Protein AF-X1F9I6-F1 (afdb_monomer_lite)

pLDDT: mean 82.25, std 9.91, range [56.84, 97.81]

Radius of gyration: 18.46 Å; chains: 1; bounding box: 40×38×47 Å

Secondary structure (DSSP, 8-state):
--EEEEEETTEEEEEETTTTEEEEEEHHHHHHHHHHHHTTSHHHIIIIIITT-TTTEEEEEEEEETTEEEEEEEEE-TTTHHHH-SEEEEEEEEEEEETTSSEEEEEEEEEEE-TTS-EEEEEEEEE--STT---------

Foldseek 3Di:
DDKDWADDPQKIWIQDPVVNDIDIDGVVVSVVVVVVVCCLPQVVCCVPVVVVCVPFKDFPAWDAAQNFIWTKIKGWCVPCCVVPPAAWPTKIKMWTAGPVGTTAKIWIKTWHAHPVGDTDIDIGIDGDYQPPHDDDRDPDD

Structure (mmCIF, N/CA/C/O backbone):
data_AF-X1F9I6-F1
#
_entry.id   AF-X1F9I6-F1
#
loop_
_atom_site.group_PDB
_atom_site.id
_atom_site.type_symbol
_atom_site.label_atom_id
_atom_site.label_alt_id
_atom_site.label_comp_id
_atom_site.label_asym_id
_atom_site.label_entity_id
_atom_site.label_seq_id
_atom_site.pdbx_PDB_ins_code
_atom_site.Cartn_x
_atom_site.Cartn_y
_atom_site.Cartn_z
_atom_site.occupancy
_atom_site.B_iso_or_equiv
_atom_site.auth_seq_id
_atom_site.auth_comp_id
_atom_site.auth_asym_id
_atom_site.auth_atom_id
_atom_site.pdbx_PDB_model_num
ATOM 1 N N . GLU A 1 1 ? 6.028 17.246 -12.314 1.00 56.84 1 GLU A N 1
ATOM 2 C CA . GLU A 1 1 ? 7.315 16.653 -12.741 1.00 56.84 1 GLU A CA 1
ATOM 3 C C . GLU A 1 1 ? 7.172 15.143 -12.659 1.00 56.84 1 GLU A C 1
ATOM 5 O O . GLU A 1 1 ? 6.344 14.685 -11.881 1.00 56.84 1 GLU A O 1
ATOM 10 N N . GLY A 1 2 ? 7.874 14.373 -13.482 1.00 74.19 2 GLY A N 1
ATOM 11 C CA . GLY A 1 2 ? 7.729 12.921 -13.472 1.00 74.19 2 GLY A CA 1
ATOM 12 C C . GLY A 1 2 ? 8.905 12.254 -14.156 1.00 74.19 2 GLY A C 1
ATOM 13 O O . GLY A 1 2 ? 9.492 12.817 -15.083 1.00 74.19 2 GLY A O 1
ATOM 14 N N . PHE A 1 3 ? 9.227 11.059 -13.689 1.00 81.50 3 PHE A N 1
ATOM 15 C CA . PHE A 1 3 ? 10.229 10.199 -14.286 1.00 81.50 3 PHE A CA 1
ATOM 16 C C . PHE A 1 3 ? 9.591 8.858 -14.641 1.00 81.50 3 PHE A C 1
ATOM 18 O O . PHE A 1 3 ? 8.545 8.497 -14.099 1.00 81.50 3 PHE A O 1
ATOM 25 N N . GLU A 1 4 ? 10.217 8.132 -15.553 1.00 84.75 4 GLU A N 1
ATOM 26 C CA . GLU A 1 4 ? 9.944 6.716 -15.782 1.00 84.75 4 GLU A CA 1
ATOM 27 C C . GLU A 1 4 ? 11.245 5.963 -15.551 1.00 84.75 4 GLU A C 1
ATOM 29 O O . GLU A 1 4 ? 12.304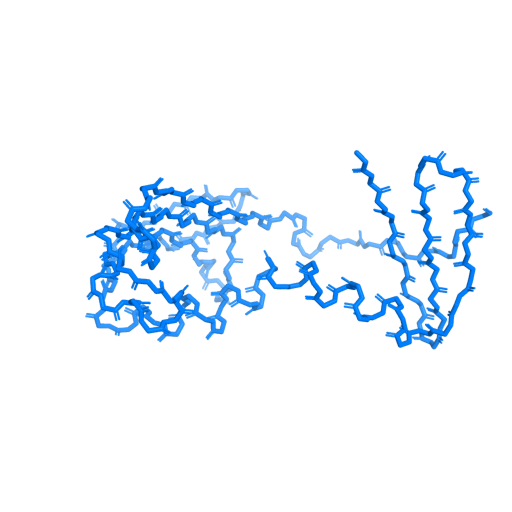 6.431 -15.964 1.00 84.75 4 GLU A O 1
ATOM 34 N N . ALA A 1 5 ? 11.169 4.831 -14.860 1.00 85.94 5 ALA A N 1
ATOM 35 C CA . ALA A 1 5 ? 12.295 3.938 -14.650 1.00 85.94 5 ALA A CA 1
ATOM 36 C C . ALA A 1 5 ? 11.933 2.574 -15.235 1.00 85.94 5 ALA A C 1
ATOM 38 O O . ALA A 1 5 ? 10.875 2.026 -14.923 1.00 85.94 5 ALA A O 1
ATOM 39 N N . ILE A 1 6 ? 12.803 2.040 -16.087 1.00 87.25 6 ILE A N 1
ATOM 40 C CA . ILE A 1 6 ? 12.641 0.729 -16.716 1.00 87.25 6 ILE A CA 1
ATOM 41 C C . ILE A 1 6 ? 13.868 -0.096 -16.355 1.00 87.25 6 ILE A C 1
ATOM 43 O O . ILE A 1 6 ? 14.994 0.380 -16.488 1.00 87.25 6 ILE A O 1
ATOM 47 N N . ARG A 1 7 ? 13.662 -1.339 -15.919 1.00 86.88 7 ARG A N 1
ATOM 48 C CA . ARG A 1 7 ? 14.733 -2.316 -15.717 1.00 86.88 7 ARG A CA 1
ATOM 49 C C . ARG A 1 7 ? 14.417 -3.582 -16.499 1.00 86.88 7 ARG A C 1
ATOM 51 O O . ARG A 1 7 ? 13.344 -4.156 -16.331 1.00 86.88 7 ARG A O 1
ATOM 58 N N . ILE A 1 8 ? 15.370 -4.033 -17.311 1.00 87.56 8 ILE A N 1
ATOM 59 C CA . ILE A 1 8 ? 15.292 -5.294 -18.058 1.00 87.56 8 ILE A CA 1
ATOM 60 C C . ILE A 1 8 ? 16.620 -6.017 -17.864 1.00 87.56 8 ILE A C 1
ATOM 62 O O . ILE A 1 8 ? 17.656 -5.565 -18.348 1.00 87.56 8 ILE A O 1
ATOM 66 N N . GLY A 1 9 ? 16.597 -7.125 -17.122 1.00 85.94 9 GLY A N 1
ATOM 67 C CA . GLY A 1 9 ? 17.813 -7.848 -16.751 1.00 85.94 9 GLY A CA 1
ATOM 68 C C . GLY A 1 9 ? 18.783 -6.975 -15.945 1.00 85.94 9 GLY A C 1
ATOM 69 O O . GLY A 1 9 ? 18.453 -6.504 -14.851 1.00 85.94 9 GLY A O 1
ATOM 70 N N . ASP A 1 10 ? 19.980 -6.785 -16.495 1.00 85.31 10 ASP A N 1
ATOM 71 C CA . ASP A 1 10 ? 21.098 -6.009 -15.948 1.00 85.31 10 ASP A CA 1
ATOM 72 C C . ASP A 1 10 ? 21.162 -4.559 -16.466 1.00 85.31 10 ASP A C 1
ATOM 74 O O . ASP A 1 10 ? 22.059 -3.801 -16.084 1.00 85.31 10 ASP A O 1
ATOM 78 N N . LYS A 1 11 ? 20.186 -4.139 -17.281 1.00 86.06 11 LYS A N 1
ATOM 79 C CA . LYS A 1 11 ? 20.085 -2.778 -17.815 1.00 86.06 11 LYS A CA 1
ATOM 80 C C . LYS A 1 11 ? 18.982 -1.968 -17.151 1.00 86.06 11 LYS A C 1
ATOM 82 O O . LYS A 1 11 ? 17.904 -2.489 -16.848 1.00 86.06 11 LYS A O 1
ATOM 87 N N . GLY A 1 12 ? 19.256 -0.679 -16.967 1.00 89.12 12 GLY A N 1
ATOM 88 C CA . GLY A 1 12 ? 18.310 0.309 -16.470 1.00 89.12 12 GLY A CA 1
ATOM 89 C C . GLY A 1 12 ? 18.207 1.513 -17.402 1.00 89.12 12 GLY A C 1
ATOM 90 O O . GLY A 1 12 ? 19.191 1.937 -18.006 1.00 89.12 12 GLY A O 1
ATOM 91 N N . TRP A 1 13 ? 17.020 2.100 -17.478 1.00 88.62 13 TRP A N 1
ATOM 92 C CA . TRP A 1 13 ? 16.783 3.366 -18.160 1.00 88.62 13 TRP A CA 1
ATOM 93 C C . TRP A 1 13 ? 15.973 4.287 -17.268 1.00 88.62 13 TRP A C 1
ATOM 95 O O . TRP A 1 13 ? 15.036 3.842 -16.603 1.00 88.62 13 TRP A O 1
ATOM 105 N N . ILE A 1 14 ? 16.305 5.575 -17.297 1.00 87.81 14 ILE A N 1
ATOM 106 C CA . ILE A 1 14 ? 15.471 6.623 -16.714 1.00 87.81 14 ILE A CA 1
ATOM 107 C C . ILE A 1 14 ? 15.103 7.616 -17.799 1.00 87.81 14 ILE A C 1
ATOM 109 O O . ILE A 1 14 ? 15.974 8.163 -18.478 1.00 87.81 14 ILE A O 1
ATOM 113 N N . TRP A 1 15 ? 13.810 7.892 -17.914 1.00 83.94 15 TRP A N 1
ATOM 114 C CA . TRP A 1 15 ? 13.297 8.997 -18.705 1.00 83.94 15 TRP A CA 1
ATOM 115 C C . TRP A 1 15 ? 12.885 10.146 -17.789 1.00 83.94 15 TRP A C 1
ATOM 117 O O . TRP A 1 15 ? 11.952 10.017 -16.993 1.00 83.94 15 TRP A O 1
ATOM 127 N N . MET A 1 16 ? 13.548 11.294 -17.921 1.00 82.06 16 MET A N 1
ATOM 128 C CA . MET A 1 16 ? 13.169 12.519 -17.212 1.00 82.06 16 MET A CA 1
ATOM 129 C C . MET A 1 16 ? 12.253 13.343 -18.120 1.00 82.06 16 MET A C 1
ATOM 131 O O . MET A 1 16 ? 12.725 14.007 -19.046 1.00 82.06 16 MET A O 1
ATOM 135 N N . LYS A 1 17 ? 10.935 13.328 -17.860 1.00 74.12 17 LYS A N 1
ATOM 136 C CA . LYS A 1 17 ? 9.925 13.894 -18.783 1.00 74.12 17 LYS A CA 1
ATOM 137 C C . LYS A 1 17 ? 10.148 15.367 -19.128 1.00 74.12 17 LYS A C 1
ATOM 139 O O . LYS A 1 17 ? 9.804 15.788 -20.223 1.00 74.12 17 LYS A O 1
ATOM 144 N N . GLN A 1 18 ? 10.731 16.142 -18.217 1.00 74.25 18 GLN A N 1
ATOM 145 C CA . GLN A 1 18 ? 11.015 17.565 -18.433 1.00 74.25 18 GLN A CA 1
ATOM 146 C C . GLN A 1 18 ? 12.254 17.818 -19.287 1.00 74.25 18 GLN A C 1
ATOM 148 O O . GLN A 1 18 ? 12.282 18.783 -20.043 1.00 74.25 18 GLN A O 1
ATOM 153 N N . ALA A 1 19 ? 13.270 16.964 -19.163 1.00 73.81 19 ALA A N 1
ATOM 154 C CA . ALA A 1 19 ? 14.473 17.062 -19.977 1.00 73.81 19 ALA A CA 1
ATOM 155 C C . ALA A 1 19 ? 14.242 16.505 -21.389 1.00 73.81 19 ALA A C 1
ATOM 157 O O . ALA A 1 19 ? 15.025 16.793 -22.289 1.00 73.81 19 ALA A O 1
ATOM 158 N N . GLY A 1 20 ? 13.189 15.696 -21.580 1.00 78.81 20 GLY A N 1
ATOM 159 C CA . GLY A 1 20 ? 12.957 14.966 -22.828 1.00 78.81 20 GLY A CA 1
ATOM 160 C C . GLY A 1 20 ? 14.108 14.013 -23.151 1.00 78.81 20 GLY A C 1
ATOM 161 O O . GLY A 1 20 ? 14.394 13.768 -24.319 1.00 78.81 20 GLY A O 1
ATOM 162 N N . GLN A 1 21 ? 14.816 13.551 -22.117 1.00 80.50 21 GLN A N 1
ATOM 163 C CA . GLN A 1 21 ? 16.033 12.767 -22.246 1.00 80.50 21 GLN A CA 1
ATOM 164 C C . GLN A 1 21 ? 15.844 11.390 -21.626 1.00 80.50 21 GLN A C 1
ATOM 166 O O . GLN A 1 21 ? 15.472 11.259 -20.454 1.00 80.50 21 GLN A O 1
ATOM 171 N N . LEU A 1 22 ? 16.167 10.388 -22.438 1.00 84.25 22 LEU A N 1
ATOM 172 C CA . LEU A 1 22 ? 16.424 9.028 -22.010 1.00 84.25 22 LEU A CA 1
ATOM 173 C C . LEU A 1 22 ? 17.887 8.908 -21.602 1.00 84.25 22 LEU A C 1
ATOM 175 O O . LEU A 1 22 ? 18.777 9.285 -22.366 1.00 84.25 22 LEU A O 1
ATOM 179 N N . MET A 1 23 ? 18.138 8.337 -20.433 1.00 84.00 23 MET A N 1
ATOM 180 C CA . MET A 1 23 ? 19.482 7.966 -20.010 1.00 84.00 23 MET A CA 1
ATOM 181 C C . MET A 1 23 ? 19.511 6.470 -19.708 1.00 84.00 23 MET A C 1
ATOM 183 O O . MET A 1 23 ? 18.817 6.008 -18.801 1.00 84.00 23 MET A O 1
ATOM 187 N N . GLU A 1 24 ? 20.307 5.716 -20.471 1.00 87.31 24 GLU A N 1
ATOM 188 C CA . GLU A 1 24 ? 20.713 4.361 -20.080 1.00 87.31 24 GLU A CA 1
ATOM 189 C C . GLU A 1 24 ? 21.707 4.467 -18.920 1.00 87.31 24 GLU A C 1
ATOM 191 O O . GLU A 1 24 ? 22.581 5.338 -18.900 1.00 87.31 24 GLU A O 1
ATOM 196 N N . MET A 1 25 ? 21.565 3.585 -17.938 1.00 82.62 25 MET A N 1
ATOM 197 C CA . MET A 1 25 ? 22.430 3.529 -16.768 1.00 82.62 25 MET A CA 1
ATOM 198 C C . MET A 1 25 ? 22.549 2.104 -16.233 1.00 82.62 25 MET A C 1
ATOM 200 O O . MET A 1 25 ? 21.726 1.245 -16.567 1.00 82.62 25 MET A O 1
ATOM 204 N N . PRO A 1 26 ? 23.551 1.832 -15.379 1.00 85.69 26 PRO A N 1
ATOM 205 C CA . PRO A 1 26 ? 23.619 0.564 -14.664 1.00 85.69 26 PRO A CA 1
ATOM 206 C C . PRO A 1 26 ? 22.301 0.265 -13.935 1.00 85.69 26 PRO A C 1
ATOM 208 O O . PRO A 1 26 ? 21.705 1.169 -13.340 1.00 85.69 26 PRO A O 1
ATOM 211 N N . ALA A 1 27 ? 21.8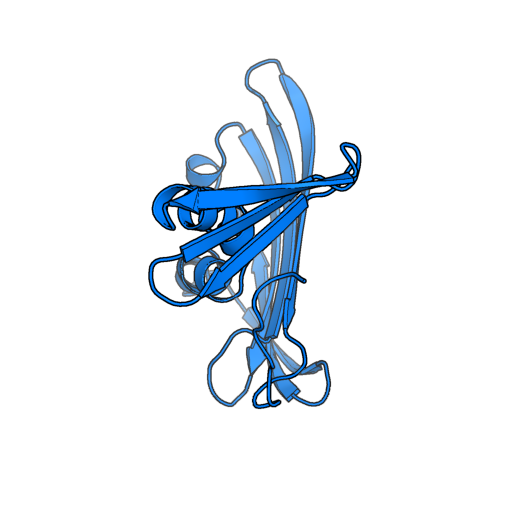56 -0.997 -13.955 1.00 85.25 27 ALA A N 1
ATOM 212 C CA . ALA A 1 27 ? 20.581 -1.396 -13.350 1.00 85.25 27 ALA A CA 1
ATOM 213 C C . ALA A 1 27 ? 20.454 -1.015 -11.870 1.00 85.25 27 ALA A C 1
ATOM 215 O O . ALA A 1 27 ? 19.349 -0.722 -11.432 1.00 85.25 27 ALA A O 1
ATOM 216 N N . GLU A 1 28 ? 21.560 -0.950 -11.128 1.00 85.94 28 GLU A N 1
ATOM 217 C CA . GLU A 1 28 ? 21.591 -0.557 -9.712 1.00 85.94 28 GLU A CA 1
ATOM 218 C C . GLU A 1 28 ? 20.988 0.839 -9.466 1.00 85.94 28 GLU A C 1
ATOM 220 O O . GLU A 1 28 ? 20.302 1.061 -8.464 1.00 85.94 28 GLU A O 1
ATOM 225 N N . TYR A 1 29 ? 21.183 1.784 -10.393 1.00 82.94 29 TYR A N 1
ATOM 226 C CA . TYR A 1 29 ? 20.614 3.131 -10.278 1.00 82.94 29 TYR A CA 1
ATOM 227 C C . TYR A 1 29 ? 19.107 3.134 -10.541 1.00 82.94 29 TYR A C 1
ATOM 229 O O . TYR A 1 29 ? 18.345 3.730 -9.776 1.00 82.94 29 TYR A O 1
ATOM 237 N N . ALA A 1 30 ? 18.666 2.432 -11.589 1.00 82.81 30 ALA A N 1
ATOM 238 C CA . ALA A 1 30 ? 17.242 2.266 -11.877 1.00 82.81 30 ALA A CA 1
ATOM 239 C C . ALA A 1 30 ? 16.533 1.515 -10.737 1.00 82.81 30 ALA A C 1
ATOM 241 O O . ALA A 1 30 ? 15.448 1.908 -10.313 1.00 82.81 30 ALA A O 1
ATOM 242 N N . GLU A 1 31 ? 17.178 0.488 -10.182 1.00 82.69 31 GLU A N 1
ATOM 243 C CA . GLU A 1 31 ? 16.699 -0.274 -9.034 1.00 82.69 31 GLU A CA 1
ATOM 244 C C . GLU A 1 31 ? 16.565 0.605 -7.792 1.00 82.69 31 GLU A C 1
ATOM 246 O O . GLU A 1 31 ? 15.514 0.588 -7.159 1.00 82.69 31 GLU A O 1
ATOM 251 N N . SER A 1 32 ? 17.560 1.438 -7.484 1.00 84.88 32 SER A N 1
ATOM 252 C CA . SER A 1 32 ? 17.503 2.356 -6.337 1.00 84.88 32 SER A CA 1
ATOM 253 C C . SER A 1 32 ? 16.296 3.304 -6.403 1.00 84.88 32 SER A C 1
ATOM 255 O O . SER A 1 32 ? 15.616 3.526 -5.398 1.00 84.88 32 SER A O 1
ATOM 257 N N . LEU A 1 33 ? 15.968 3.827 -7.588 1.00 81.69 33 LEU A N 1
ATOM 258 C CA . LEU A 1 33 ? 14.758 4.638 -7.763 1.00 81.69 33 LEU A CA 1
ATOM 259 C C . LEU A 1 33 ? 13.479 3.813 -7.691 1.00 81.69 33 LEU A C 1
ATOM 261 O O . LEU A 1 33 ? 12.510 4.244 -7.064 1.00 81.69 33 LEU A O 1
ATOM 265 N N . MET A 1 34 ? 13.472 2.619 -8.287 1.00 81.75 34 MET A N 1
ATOM 266 C CA . MET A 1 34 ? 12.343 1.701 -8.172 1.00 81.75 34 MET A CA 1
ATOM 267 C C . MET A 1 34 ? 12.057 1.347 -6.711 1.00 81.75 34 MET A C 1
ATOM 269 O O . MET A 1 34 ? 10.891 1.320 -6.340 1.00 81.75 34 MET A O 1
ATOM 273 N N . GLN A 1 35 ? 13.071 1.154 -5.861 1.00 82.94 35 GLN A N 1
ATOM 274 C CA . GLN A 1 35 ? 12.875 0.886 -4.429 1.00 82.94 35 GLN A CA 1
ATOM 275 C C . GLN A 1 35 ? 12.092 2.003 -3.728 1.00 82.94 35 GLN A C 1
ATOM 277 O O . GLN A 1 35 ? 11.225 1.727 -2.900 1.00 82.94 35 GLN A O 1
ATOM 282 N N . THR A 1 36 ? 12.316 3.263 -4.115 1.00 79.06 36 THR A N 1
ATOM 283 C CA . THR A 1 36 ? 11.536 4.398 -3.593 1.00 79.06 36 THR A CA 1
ATOM 284 C C . THR A 1 36 ? 10.060 4.293 -3.988 1.00 79.06 36 THR A C 1
ATOM 286 O O . THR A 1 36 ? 9.181 4.594 -3.184 1.00 79.06 36 THR A O 1
ATOM 289 N N . VAL A 1 37 ? 9.765 3.825 -5.206 1.00 78.44 37 VAL A N 1
ATOM 290 C CA . VAL A 1 37 ? 8.387 3.574 -5.662 1.00 78.44 37 VAL A CA 1
ATOM 291 C C . VAL A 1 37 ? 7.788 2.350 -4.958 1.00 78.44 37 VAL A C 1
ATOM 293 O O . VAL A 1 37 ? 6.631 2.380 -4.542 1.00 78.44 37 VAL A O 1
ATOM 296 N N . LEU A 1 38 ? 8.575 1.286 -4.777 1.00 79.94 38 LEU A N 1
ATOM 297 C CA . LEU A 1 38 ? 8.150 0.034 -4.144 1.00 79.94 38 LEU A CA 1
ATOM 298 C C . LEU A 1 38 ? 7.813 0.191 -2.658 1.00 79.94 38 LEU A C 1
ATOM 300 O O . LEU A 1 38 ? 7.019 -0.600 -2.151 1.00 79.94 38 LEU A O 1
ATOM 304 N N . MET A 1 39 ? 8.315 1.234 -1.989 1.00 75.69 39 MET A N 1
ATOM 305 C CA . MET A 1 39 ? 7.855 1.632 -0.651 1.00 75.69 39 MET A CA 1
ATOM 306 C C . MET A 1 39 ? 6.339 1.889 -0.603 1.00 75.69 39 MET A C 1
ATOM 308 O O . MET A 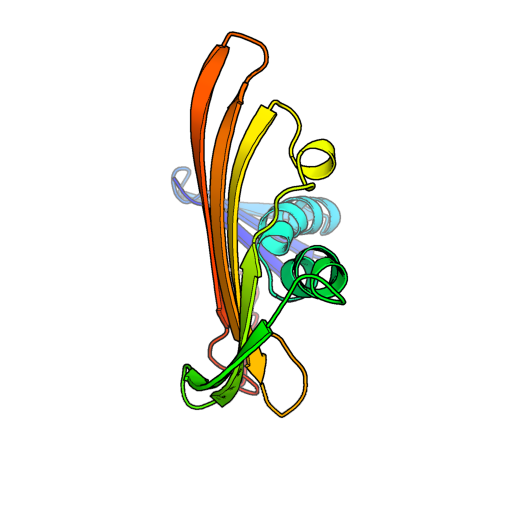1 39 ? 5.711 1.725 0.433 1.00 75.69 39 MET A O 1
ATOM 312 N N . PHE A 1 40 ? 5.717 2.247 -1.726 1.00 73.62 40 PHE A N 1
ATOM 313 C CA . PHE A 1 40 ? 4.264 2.421 -1.826 1.00 73.62 40 PHE A CA 1
ATOM 314 C C . PHE A 1 40 ? 3.561 1.206 -2.452 1.00 73.62 40 PHE A C 1
ATOM 316 O O . PHE A 1 40 ? 2.355 1.230 -2.691 1.00 73.62 40 PHE A O 1
ATOM 323 N N . GLY A 1 41 ? 4.313 0.144 -2.745 1.00 77.75 41 GLY A N 1
ATOM 324 C CA . GLY A 1 41 ? 3.823 -1.046 -3.420 1.00 77.75 41 GLY A CA 1
ATOM 325 C C . GLY A 1 41 ? 3.113 -2.050 -2.496 1.00 77.75 41 GLY A C 1
ATOM 326 O O . GLY A 1 41 ? 3.164 -1.942 -1.264 1.00 77.75 41 GLY A O 1
ATOM 327 N N . PRO A 1 42 ? 2.481 -3.083 -3.087 1.00 75.56 42 PRO A N 1
ATOM 328 C CA . PRO A 1 42 ? 1.765 -4.127 -2.353 1.00 75.56 42 PRO A CA 1
ATOM 329 C C . PRO A 1 42 ? 2.632 -4.894 -1.351 1.00 75.56 42 PRO A C 1
ATOM 331 O O . PRO A 1 42 ? 2.179 -5.148 -0.240 1.00 75.56 42 PRO A O 1
ATOM 334 N N . LEU A 1 43 ? 3.881 -5.219 -1.709 1.00 77.50 43 LEU A N 1
ATOM 335 C CA . LEU A 1 43 ? 4.804 -5.949 -0.830 1.00 77.50 43 LEU A CA 1
ATOM 336 C C . LEU A 1 43 ? 5.149 -5.153 0.429 1.00 77.50 43 LEU A C 1
ATOM 338 O O . LEU A 1 43 ? 5.057 -5.684 1.528 1.00 77.50 43 LEU A O 1
ATOM 342 N N . TYR A 1 44 ? 5.471 -3.865 0.288 1.00 75.94 44 TYR A N 1
ATOM 343 C CA . TYR A 1 44 ? 5.747 -3.020 1.448 1.00 75.94 44 TYR A CA 1
ATOM 344 C C . TYR A 1 44 ? 4.507 -2.867 2.331 1.00 75.94 44 TYR A C 1
ATOM 346 O O . TYR A 1 44 ? 4.594 -2.987 3.554 1.00 75.94 44 TYR A O 1
ATOM 354 N N . SER A 1 45 ? 3.339 -2.664 1.711 1.00 70.31 45 SER A N 1
ATOM 355 C CA . SER A 1 45 ? 2.060 -2.600 2.427 1.00 70.31 45 SER A CA 1
ATOM 356 C C . SER A 1 45 ? 1.779 -3.891 3.202 1.00 70.31 45 SER A C 1
ATOM 358 O O . SER A 1 45 ? 1.271 -3.851 4.320 1.00 70.31 45 SER A O 1
ATOM 360 N N . TRP A 1 46 ? 2.151 -5.041 2.648 1.00 73.69 46 TRP A N 1
ATOM 361 C CA . TRP A 1 46 ? 2.043 -6.321 3.333 1.00 73.69 46 TRP A CA 1
ATOM 362 C C . TRP A 1 46 ? 3.022 -6.430 4.515 1.00 73.69 46 TRP A C 1
ATOM 364 O O . TRP A 1 46 ? 2.623 -6.666 5.654 1.00 73.69 46 TRP A O 1
ATOM 374 N N . ASP A 1 47 ? 4.307 -6.182 4.289 1.00 74.31 47 ASP A N 1
ATOM 375 C CA . ASP A 1 47 ? 5.325 -6.421 5.315 1.00 74.31 47 ASP A CA 1
ATOM 376 C C . ASP A 1 47 ? 5.281 -5.425 6.472 1.00 74.31 47 ASP A C 1
ATOM 378 O O . ASP A 1 47 ? 5.657 -5.772 7.591 1.00 74.31 47 ASP A O 1
ATOM 382 N N . THR A 1 48 ? 4.812 -4.201 6.238 1.00 69.38 48 THR A N 1
ATOM 383 C CA . THR A 1 48 ? 4.769 -3.165 7.280 1.00 69.38 48 THR A CA 1
ATOM 384 C C . THR A 1 48 ? 3.380 -3.013 7.877 1.00 69.38 48 THR A C 1
ATOM 386 O O . THR A 1 48 ? 3.222 -3.053 9.095 1.00 69.38 48 THR A O 1
ATOM 389 N N . LEU A 1 49 ? 2.355 -2.872 7.037 1.00 64.44 49 LEU A N 1
ATOM 390 C CA . LEU A 1 49 ? 1.013 -2.497 7.478 1.00 64.44 49 LEU A CA 1
ATOM 391 C C . LEU A 1 49 ? 0.177 -3.725 7.815 1.00 64.44 49 LEU A C 1
ATOM 393 O O . LEU A 1 49 ? -0.522 -3.686 8.827 1.00 64.44 49 LEU A O 1
ATOM 397 N N . TYR A 1 50 ? 0.296 -4.816 7.038 1.00 65.12 50 TYR A N 1
ATOM 398 C CA . TYR A 1 50 ? -0.366 -6.084 7.361 1.00 65.12 50 TYR A CA 1
ATOM 399 C C . TYR A 1 50 ? 0.231 -6.760 8.599 1.00 65.12 50 TYR A C 1
ATOM 401 O O . TYR A 1 50 ? -0.519 -7.203 9.463 1.00 65.12 50 TYR A O 1
ATOM 409 N N . THR A 1 51 ? 1.556 -6.802 8.758 1.00 64.81 51 THR A N 1
ATOM 410 C CA . THR A 1 51 ? 2.177 -7.432 9.945 1.00 64.81 51 THR A CA 1
ATOM 411 C C . THR A 1 51 ? 1.846 -6.727 11.262 1.00 64.81 51 THR A C 1
ATOM 413 O O . THR A 1 51 ? 1.917 -7.353 12.318 1.00 64.81 51 THR A O 1
ATOM 416 N N . GLY A 1 52 ? 1.434 -5.457 11.218 1.00 60.78 52 GLY A N 1
ATOM 417 C CA . GLY A 1 52 ? 0.927 -4.740 12.386 1.00 60.78 52 GLY A CA 1
ATOM 418 C C . GLY A 1 52 ? -0.571 -4.910 12.665 1.00 60.78 52 GLY A C 1
ATOM 419 O O . GLY A 1 52 ? -1.043 -4.405 13.685 1.00 60.78 52 GLY A O 1
ATOM 420 N N . LEU A 1 53 ? -1.317 -5.609 11.798 1.00 59.91 53 LEU A N 1
ATOM 421 C CA . LEU A 1 53 ? -2.749 -5.9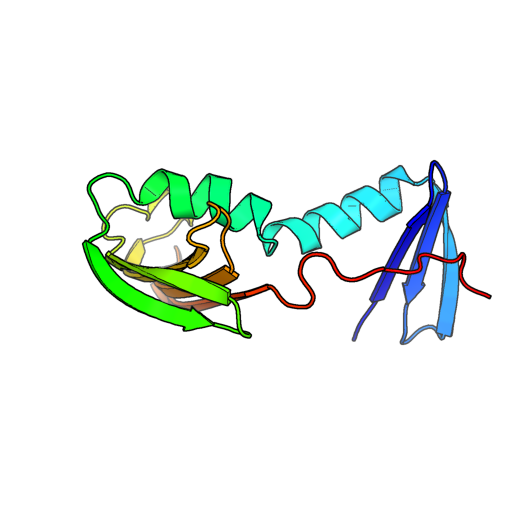01 11.967 1.00 59.91 53 LEU A CA 1
ATOM 422 C C . LEU A 1 53 ? -3.077 -6.933 13.060 1.00 59.91 53 LEU A C 1
ATOM 424 O O . LEU A 1 53 ? -4.092 -6.768 13.745 1.00 59.91 53 LEU A O 1
ATOM 428 N N . PRO A 1 54 ? -2.300 -8.024 13.253 1.00 58.81 54 PRO A N 1
ATOM 429 C CA . PRO A 1 54 ? -2.636 -9.039 14.243 1.00 58.81 54 PRO A CA 1
ATOM 430 C C . PRO A 1 54 ? -2.803 -8.428 15.640 1.00 58.81 54 PRO A C 1
ATOM 432 O O . PRO A 1 54 ? -1.877 -7.859 16.209 1.00 58.81 54 PRO A O 1
ATOM 435 N N . GLY A 1 55 ? -4.016 -8.537 16.189 1.00 63.53 55 GLY A N 1
ATOM 436 C CA . GLY A 1 55 ? -4.381 -8.001 17.505 1.00 63.53 55 GLY A CA 1
ATOM 437 C C . GLY A 1 55 ? -4.855 -6.541 17.529 1.00 63.53 55 GLY A C 1
ATOM 438 O O . GLY A 1 55 ? -5.344 -6.104 18.568 1.00 63.53 55 GLY A O 1
ATOM 439 N N . THR A 1 56 ? -4.767 -5.799 16.418 1.00 68.56 56 THR A N 1
ATOM 440 C CA . THR A 1 56 ? -5.238 -4.399 16.317 1.00 68.56 56 THR A CA 1
ATOM 441 C C . THR A 1 56 ? -6.327 -4.187 15.259 1.00 68.56 56 THR A C 1
ATOM 443 O O . THR A 1 56 ? -7.009 -3.157 15.273 1.00 68.56 56 THR A O 1
ATOM 446 N N . SER A 1 57 ? -6.535 -5.171 14.380 1.00 77.62 57 SER A N 1
ATOM 447 C CA . SER A 1 57 ? -7.486 -5.103 13.269 1.00 77.62 57 SER A CA 1
ATOM 448 C C . SER A 1 57 ? -8.745 -5.914 13.492 1.00 77.62 57 SER A C 1
ATOM 450 O O . SER A 1 57 ? -8.716 -7.018 14.034 1.00 77.62 57 SER A O 1
ATOM 452 N N . ASN A 1 58 ? -9.852 -5.390 12.976 1.00 86.94 58 ASN A N 1
ATOM 453 C CA . ASN A 1 58 ? -11.154 -6.035 13.006 1.00 86.94 58 ASN A CA 1
ATOM 454 C C . ASN A 1 58 ? -11.632 -6.299 11.580 1.00 86.94 58 ASN A C 1
ATOM 456 O O . ASN A 1 58 ? -11.537 -5.422 10.720 1.00 86.94 58 ASN A O 1
ATOM 460 N N . LEU A 1 59 ? -12.165 -7.500 11.341 1.00 90.38 59 LEU A N 1
ATOM 461 C CA . LEU A 1 59 ? -12.857 -7.810 10.094 1.00 90.38 59 LEU A CA 1
ATOM 462 C C . LEU A 1 59 ? -14.120 -6.946 10.009 1.00 90.38 59 LEU A C 1
ATOM 464 O O . LEU A 1 59 ? -14.995 -7.035 10.869 1.00 90.38 59 LEU A O 1
ATOM 468 N N . VAL A 1 60 ? -14.209 -6.139 8.958 1.00 94.88 60 VAL A N 1
ATOM 469 C CA . VAL A 1 60 ? -15.392 -5.338 8.633 1.00 94.88 60 VAL A CA 1
ATOM 470 C C . VAL A 1 60 ? -16.390 -6.188 7.853 1.00 94.88 60 VAL A C 1
ATOM 472 O O . VAL A 1 60 ? -17.581 -6.189 8.158 1.00 94.88 60 VAL A O 1
ATOM 475 N N . GLY A 1 61 ? -15.906 -6.948 6.867 1.00 95.75 61 GLY A N 1
ATOM 476 C CA . GLY A 1 61 ? -16.758 -7.789 6.035 1.00 95.75 61 GLY A CA 1
ATOM 477 C C . GLY A 1 61 ? -16.084 -8.277 4.759 1.00 95.75 61 GLY A C 1
ATOM 478 O O . GLY A 1 61 ? -14.866 -8.198 4.605 1.00 95.75 61 GLY A O 1
ATOM 479 N N . ARG A 1 62 ? -16.905 -8.807 3.849 1.00 97.62 62 ARG A N 1
ATOM 480 C CA . ARG A 1 62 ? -16.505 -9.209 2.496 1.00 97.62 62 ARG A CA 1
ATOM 481 C C . ARG A 1 62 ? -16.899 -8.128 1.503 1.00 97.62 62 ARG A C 1
ATOM 483 O O . ARG A 1 62 ? -18.040 -7.670 1.528 1.00 97.62 62 ARG A O 1
ATOM 490 N N . GLU A 1 63 ? -15.982 -7.766 0.619 1.00 97.81 63 GLU A N 1
ATOM 491 C CA . GLU A 1 63 ? -16.169 -6.735 -0.403 1.00 97.81 63 GLU A CA 1
ATOM 492 C C . GLU A 1 63 ? -15.501 -7.163 -1.712 1.00 97.81 63 GLU A C 1
ATOM 494 O O . GLU A 1 63 ? -14.585 -7.977 -1.704 1.00 97.81 63 GLU A O 1
ATOM 499 N N . VAL A 1 64 ? -15.943 -6.617 -2.845 1.00 96.62 64 VAL A N 1
ATOM 500 C CA . VAL A 1 64 ? -15.287 -6.834 -4.143 1.00 96.62 64 VAL A CA 1
ATOM 501 C C . VAL A 1 64 ? -14.568 -5.553 -4.541 1.00 96.62 64 VAL A C 1
ATOM 503 O O . VAL A 1 64 ? -15.201 -4.505 -4.667 1.00 96.62 64 VAL A O 1
ATOM 506 N N . VAL A 1 65 ? -13.256 -5.636 -4.767 1.00 95.38 65 VAL A N 1
ATOM 507 C CA . VAL A 1 65 ? -12.416 -4.505 -5.185 1.00 95.38 65 VAL A CA 1
ATOM 508 C C . VAL A 1 65 ? -11.774 -4.851 -6.520 1.00 95.38 65 VAL A C 1
ATOM 510 O O . VAL A 1 65 ? -11.096 -5.863 -6.629 1.00 95.38 65 VAL A O 1
ATOM 513 N N . ASN A 1 66 ? -12.004 -4.039 -7.555 1.00 92.94 66 ASN A N 1
ATOM 514 C CA . ASN A 1 66 ? -11.476 -4.271 -8.910 1.00 92.94 66 ASN A CA 1
ATOM 515 C C . ASN A 1 66 ? -11.803 -5.660 -9.485 1.00 92.94 66 ASN A C 1
ATOM 517 O O . A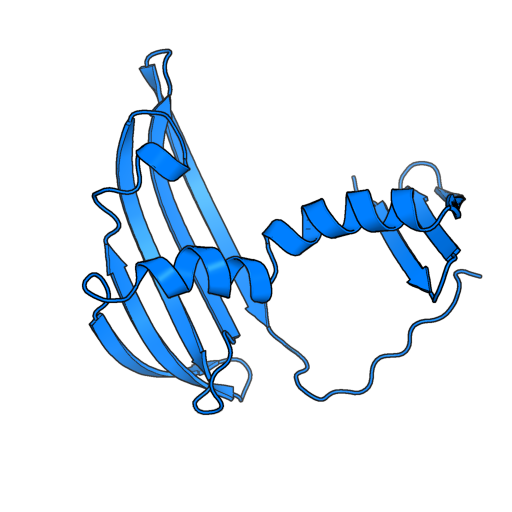SN A 1 66 ? -11.004 -6.254 -10.200 1.00 92.94 66 ASN A O 1
ATOM 521 N N . GLY A 1 67 ? -12.986 -6.188 -9.155 1.00 92.69 67 GLY A N 1
ATOM 522 C CA . GLY A 1 67 ? -13.407 -7.532 -9.560 1.00 92.69 67 GLY A CA 1
ATOM 523 C C . GLY A 1 67 ? -12.796 -8.669 -8.733 1.00 92.69 67 GLY A C 1
ATOM 524 O O . GLY A 1 67 ? -13.099 -9.826 -9.006 1.00 92.69 67 GLY A O 1
ATOM 525 N N . ILE A 1 68 ? -11.989 -8.360 -7.714 1.00 94.38 68 ILE A N 1
ATOM 526 C CA . ILE A 1 68 ? -11.339 -9.333 -6.833 1.00 94.38 68 ILE A CA 1
ATOM 527 C C . ILE A 1 68 ? -12.146 -9.444 -5.527 1.00 94.38 68 ILE A C 1
ATOM 529 O O . ILE A 1 68 ? -12.354 -8.425 -4.859 1.00 94.38 68 ILE A O 1
ATOM 533 N N . PRO A 1 69 ? -12.632 -10.642 -5.150 1.00 96.25 69 PRO A N 1
ATOM 534 C CA . PRO A 1 69 ? -13.252 -10.880 -3.849 1.00 96.25 69 PRO A CA 1
ATOM 535 C C . PRO A 1 69 ? -12.242 -10.710 -2.711 1.00 96.25 69 PRO A C 1
ATOM 537 O O . PRO A 1 69 ? -11.178 -11.332 -2.721 1.00 96.25 69 PRO A O 1
ATOM 540 N N . CYS A 1 70 ? -12.590 -9.890 -1.721 1.00 95.62 70 CYS A N 1
ATOM 541 C CA . CYS A 1 70 ? -11.709 -9.488 -0.634 1.00 95.62 70 CYS A CA 1
ATOM 542 C C . CYS A 1 70 ? -12.377 -9.586 0.742 1.00 95.62 70 CYS A C 1
ATOM 544 O O . CYS A 1 70 ? -13.579 -9.363 0.906 1.00 95.62 70 CYS A O 1
ATOM 546 N N . LEU A 1 71 ? -11.548 -9.799 1.760 1.00 94.06 71 LEU A N 1
ATOM 547 C CA . LEU A 1 71 ? -11.854 -9.530 3.159 1.00 94.06 71 LEU A CA 1
ATOM 548 C C . LEU A 1 71 ? -11.330 -8.136 3.520 1.00 94.06 71 LEU A C 1
ATOM 550 O O . LEU A 1 71 ? -10.149 -7.840 3.328 1.00 94.06 71 LEU A O 1
ATOM 554 N N . HIS A 1 72 ? -12.213 -7.282 4.030 1.00 93.94 72 HIS A N 1
ATOM 555 C CA . HIS A 1 72 ? -11.890 -5.928 4.467 1.00 93.94 72 HIS A CA 1
ATOM 556 C C . HIS A 1 72 ? -11.623 -5.910 5.973 1.00 93.94 72 HIS A C 1
ATOM 558 O O . HIS A 1 72 ? -12.472 -6.318 6.770 1.00 93.94 72 HIS A O 1
ATOM 564 N N . TYR A 1 73 ? -10.460 -5.395 6.360 1.00 89.56 73 TYR A N 1
ATOM 565 C CA . TYR A 1 73 ? -10.062 -5.182 7.744 1.00 89.56 73 TYR A CA 1
ATOM 566 C C . TYR A 1 73 ? -9.812 -3.703 8.021 1.00 89.56 73 TYR A C 1
ATOM 568 O O . TYR A 1 73 ? -9.234 -3.001 7.193 1.00 89.56 73 TYR A O 1
ATOM 576 N N . THR A 1 74 ? -10.191 -3.257 9.217 1.00 88.50 74 THR A N 1
ATOM 577 C CA . THR A 1 74 ? -9.955 -1.891 9.696 1.00 88.50 74 THR A CA 1
ATOM 578 C C . THR A 1 74 ? -9.211 -1.906 11.023 1.00 88.50 74 THR A C 1
ATOM 580 O O . THR A 1 74 ? -9.452 -2.776 11.868 1.00 88.50 74 THR A O 1
ATOM 583 N N . SER A 1 75 ? -8.321 -0.937 11.221 1.00 80.94 75 SER A N 1
ATOM 584 C CA . SER A 1 75 ? -7.492 -0.838 12.427 1.00 80.94 75 SER A CA 1
ATOM 585 C C . SER A 1 75 ? -7.292 0.612 12.842 1.00 80.94 75 SER A C 1
ATOM 587 O O . SER A 1 75 ? -7.181 1.510 12.004 1.00 80.94 75 SER A O 1
ATOM 589 N N . ASN A 1 76 ? -7.179 0.817 14.153 1.00 76.38 76 ASN A N 1
ATOM 590 C CA . ASN A 1 76 ? -6.773 2.086 14.745 1.00 76.38 76 ASN A CA 1
ATOM 591 C C . ASN A 1 76 ? -5.352 1.931 15.289 1.00 76.38 76 ASN A C 1
ATOM 593 O O . ASN A 1 76 ? -5.089 1.062 16.117 1.00 76.38 76 ASN A O 1
ATOM 597 N N . TYR A 1 77 ? -4.435 2.788 14.851 1.00 71.06 77 TYR A N 1
ATOM 598 C CA . TYR A 1 77 ? -2.994 2.593 15.038 1.00 71.06 77 TYR A CA 1
ATOM 599 C C . TYR A 1 77 ? -2.413 3.443 16.180 1.00 71.06 77 TYR A C 1
ATOM 601 O O . TYR A 1 77 ? -1.306 3.981 16.084 1.00 71.06 77 TYR A O 1
ATOM 609 N N . LYS A 1 78 ? -3.145 3.566 17.299 1.00 63.50 78 LYS A N 1
ATOM 610 C CA . LYS A 1 78 ? -2.632 4.211 18.523 1.00 63.50 78 LYS A CA 1
ATOM 611 C C . LYS A 1 78 ? -1.462 3.378 19.073 1.00 63.50 78 LYS A C 1
ATOM 613 O O . LYS A 1 78 ? -1.676 2.371 19.735 1.00 63.50 78 LYS A O 1
ATOM 618 N N . GLY A 1 79 ? -0.229 3.777 18.757 1.00 59.69 79 GLY A N 1
ATOM 619 C CA . GLY A 1 79 ? 1.003 3.069 19.145 1.00 59.69 79 GLY A CA 1
ATOM 620 C C . GLY A 1 79 ? 2.132 3.127 18.110 1.00 59.69 79 GLY A C 1
ATOM 621 O O . GLY A 1 79 ? 3.278 2.843 18.439 1.00 59.69 79 GLY A O 1
ATOM 622 N N . TRP A 1 80 ? 1.843 3.555 16.878 1.00 61.00 80 TRP A N 1
ATOM 623 C CA . TRP A 1 80 ? 2.810 3.601 15.772 1.00 61.00 80 TRP A CA 1
ATOM 624 C C . TRP A 1 80 ? 3.736 4.829 15.757 1.00 61.00 80 TRP A C 1
ATOM 626 O O . TRP A 1 80 ? 4.497 5.006 14.809 1.00 61.00 80 TRP A O 1
ATOM 636 N N . GLY A 1 81 ? 3.723 5.658 16.810 1.00 60.38 81 GLY A N 1
ATOM 637 C CA . GLY A 1 81 ? 4.571 6.859 16.911 1.00 60.38 81 GLY A CA 1
ATOM 638 C C . GLY A 1 81 ? 6.063 6.580 16.695 1.00 60.38 81 GLY A C 1
ATOM 639 O O . GLY A 1 81 ? 6.778 7.414 16.154 1.00 60.38 81 GLY A O 1
ATOM 640 N N . VAL A 1 82 ? 6.516 5.368 17.033 1.00 58.91 82 VAL A N 1
ATOM 641 C CA . VAL A 1 82 ? 7.908 4.929 16.845 1.00 58.91 82 VAL A CA 1
ATOM 642 C C . VAL A 1 82 ? 8.267 4.715 15.368 1.00 58.91 82 VAL A C 1
ATOM 644 O O . VAL A 1 82 ? 9.408 4.954 14.991 1.00 58.91 82 VAL A O 1
ATOM 647 N N . LEU A 1 83 ? 7.316 4.289 14.527 1.00 60.06 83 LEU A N 1
ATOM 648 C CA . LEU A 1 83 ? 7.570 3.974 13.114 1.00 60.06 83 LEU A CA 1
ATOM 649 C C . LEU A 1 83 ? 7.620 5.222 12.227 1.00 60.06 83 LEU A C 1
ATOM 651 O O . LEU A 1 83 ? 8.384 5.249 11.267 1.00 60.06 83 LEU A O 1
ATOM 655 N N . PHE A 1 84 ? 6.837 6.254 12.550 1.00 59.78 84 PHE A N 1
ATOM 656 C CA . PHE A 1 84 ? 6.762 7.481 11.746 1.00 59.78 84 PHE A CA 1
ATOM 657 C C . PHE A 1 84 ? 7.560 8.659 12.321 1.00 59.78 84 PHE A C 1
ATOM 659 O O . PHE A 1 84 ? 7.763 9.651 11.624 1.00 59.78 84 PHE A O 1
ATOM 666 N N . GLY A 1 85 ? 8.039 8.554 13.565 1.00 59.59 85 GLY A N 1
ATOM 667 C CA . GLY A 1 85 ? 8.623 9.680 14.291 1.00 59.59 85 GLY A CA 1
ATOM 668 C C . GLY A 1 85 ? 7.572 10.725 14.695 1.00 59.59 85 GLY A C 1
ATOM 669 O O . GLY A 1 85 ? 6.451 10.753 14.188 1.00 59.59 85 GLY A O 1
ATOM 670 N N . GLY A 1 86 ? 7.926 11.596 15.642 1.00 65.12 86 GLY A N 1
ATOM 671 C CA . GLY A 1 86 ? 7.024 12.640 16.143 1.00 65.12 86 GLY A CA 1
ATOM 672 C C . GLY A 1 86 ? 5.871 12.126 17.018 1.00 65.12 86 GLY A C 1
ATOM 673 O O . GLY A 1 86 ? 5.825 10.965 17.430 1.00 65.12 86 GLY A O 1
ATOM 674 N N . ASN A 1 87 ? 4.938 13.027 17.337 1.00 76.62 87 ASN A N 1
ATOM 675 C CA . ASN A 1 87 ? 3.772 12.728 18.168 1.00 76.62 87 ASN A CA 1
ATOM 676 C C . ASN A 1 87 ? 2.551 12.470 17.275 1.00 76.62 87 ASN A C 1
ATOM 678 O O . ASN A 1 87 ? 1.851 13.408 16.888 1.00 76.62 87 ASN A O 1
ATOM 682 N N . ILE A 1 88 ? 2.278 11.201 16.952 1.00 79.62 88 ILE A N 1
ATOM 683 C CA . ILE A 1 88 ? 1.039 10.814 16.258 1.00 79.62 88 ILE A CA 1
ATOM 684 C C . ILE A 1 88 ? -0.148 11.034 17.198 1.00 79.62 88 ILE A C 1
ATOM 686 O O . ILE A 1 88 ? -0.213 10.442 18.277 1.00 79.62 88 ILE A O 1
ATOM 690 N N . ALA A 1 89 ? -1.099 11.856 16.765 1.00 82.94 89 ALA A N 1
ATOM 691 C CA . ALA A 1 89 ? -2.345 12.097 17.479 1.00 82.94 89 ALA A CA 1
ATOM 692 C C . ALA A 1 89 ? -3.378 11.010 17.148 1.00 82.94 89 ALA A C 1
ATOM 694 O O . ALA A 1 89 ? -3.970 10.409 18.049 1.00 82.94 89 ALA A O 1
ATOM 695 N N . GLU A 1 90 ? -3.550 10.722 15.855 1.00 83.12 90 GLU A N 1
ATOM 696 C CA . GLU A 1 90 ? -4.499 9.734 15.346 1.00 83.12 90 GLU A CA 1
ATOM 697 C C . GLU A 1 90 ? -3.933 9.016 14.122 1.00 83.12 90 GLU A C 1
ATOM 699 O O . GLU A 1 90 ? -3.212 9.599 13.316 1.00 83.12 90 GLU A O 1
ATOM 704 N N . ALA A 1 91 ? -4.282 7.740 13.972 1.00 81.56 91 ALA A N 1
ATOM 705 C CA . ALA A 1 91 ? -3.968 6.966 12.783 1.00 81.56 91 ALA A CA 1
ATOM 706 C C . ALA A 1 91 ? -5.017 5.872 12.564 1.00 81.56 91 ALA A C 1
ATOM 708 O O . ALA A 1 91 ? -5.411 5.175 13.506 1.00 81.56 91 ALA A O 1
ATOM 709 N N . LYS A 1 92 ? -5.443 5.717 11.312 1.00 84.19 92 LYS A N 1
ATOM 710 C CA . LYS A 1 92 ? -6.400 4.712 10.853 1.00 84.19 92 LYS A CA 1
ATOM 711 C C . LYS A 1 92 ? -5.880 4.081 9.575 1.00 84.19 92 LYS A C 1
ATOM 713 O O . LYS A 1 92 ? -5.278 4.756 8.741 1.00 84.19 92 LYS A O 1
ATOM 718 N N . GLY A 1 93 ? -6.169 2.804 9.405 1.00 84.62 93 GLY A N 1
ATOM 719 C CA . GLY A 1 93 ? -5.917 2.140 8.143 1.00 84.62 93 GLY A CA 1
ATOM 720 C C . GLY A 1 93 ? -6.924 1.048 7.863 1.00 84.62 93 GLY A C 1
ATOM 721 O O . GLY A 1 93 ? -7.425 0.377 8.769 1.00 84.62 93 GLY A O 1
ATOM 722 N N . ASP A 1 94 ? -7.212 0.922 6.581 1.00 89.19 94 ASP A N 1
ATOM 723 C CA . ASP A 1 94 ? -8.141 -0.031 6.010 1.00 89.19 94 ASP A CA 1
ATOM 724 C C . ASP A 1 94 ? -7.389 -0.821 4.933 1.00 89.19 94 ASP A C 1
ATOM 726 O O . ASP A 1 94 ? -6.670 -0.247 4.106 1.00 89.19 94 ASP A O 1
ATOM 730 N N . ILE A 1 95 ? -7.525 -2.143 4.961 1.00 89.12 95 ILE A N 1
ATOM 731 C CA . ILE A 1 95 ? -6.867 -3.053 4.022 1.00 89.12 95 ILE A CA 1
ATOM 732 C C . ILE A 1 95 ? -7.864 -4.078 3.499 1.00 89.12 95 ILE A C 1
ATOM 734 O O . ILE A 1 95 ? -8.675 -4.631 4.244 1.00 89.12 95 ILE A O 1
ATOM 738 N N . TRP A 1 96 ? -7.772 -4.345 2.202 1.00 92.94 96 TRP A N 1
ATOM 739 C CA . TRP A 1 96 ? -8.551 -5.362 1.513 1.00 92.94 96 TRP A CA 1
ATOM 740 C C . TRP A 1 96 ? -7.602 -6.444 1.039 1.00 92.94 96 TRP A C 1
ATOM 742 O O . TRP A 1 96 ? -6.704 -6.181 0.236 1.00 92.94 96 TRP A O 1
ATOM 752 N N . ILE A 1 97 ? -7.807 -7.652 1.545 1.00 90.06 97 ILE A N 1
ATOM 753 C CA . ILE A 1 97 ? -6.998 -8.821 1.217 1.00 90.06 97 ILE A CA 1
ATOM 754 C C . ILE A 1 97 ? -7.850 -9.720 0.340 1.00 90.06 97 ILE A C 1
ATOM 756 O O . ILE A 1 97 ? -8.947 -10.093 0.756 1.00 90.06 97 ILE A O 1
ATOM 760 N N . ALA A 1 98 ? -7.365 -10.054 -0.854 1.00 92.69 98 ALA A N 1
ATOM 761 C CA . ALA A 1 98 ? -8.013 -11.029 -1.718 1.00 92.69 98 ALA A CA 1
ATOM 762 C C . ALA A 1 98 ? -8.240 -12.333 -0.944 1.00 92.69 98 ALA A C 1
ATOM 764 O O . ALA A 1 98 ? -7.396 -12.723 -0.137 1.00 92.69 98 ALA A O 1
ATOM 765 N N . GLU A 1 99 ? -9.327 -13.052 -1.215 1.00 93.12 99 GLU A N 1
ATOM 766 C CA . GLU A 1 99 ? -9.531 -14.383 -0.616 1.00 93.12 99 GLU A CA 1
ATOM 767 C C . GLU A 1 99 ? -8.391 -15.363 -0.973 1.00 93.12 99 GLU A C 1
ATOM 769 O O . GLU A 1 99 ? -8.120 -16.304 -0.232 1.00 93.12 99 GLU A O 1
ATOM 774 N N . GLU A 1 100 ? -7.665 -15.085 -2.061 1.00 89.88 100 GLU A N 1
ATOM 775 C CA . GLU A 1 100 ? -6.446 -15.779 -2.496 1.00 89.88 100 GLU A CA 1
ATOM 776 C C . GLU A 1 100 ? -5.187 -15.430 -1.670 1.00 89.88 100 GLU A C 1
ATOM 778 O O . GLU A 1 100 ? -4.173 -16.114 -1.785 1.00 89.88 100 GLU A O 1
ATOM 783 N N . GLY A 1 101 ? -5.239 -14.400 -0.816 1.00 87.12 101 GLY A N 1
ATOM 784 C CA . GLY A 1 101 ? -4.218 -14.127 0.203 1.00 87.12 101 GLY A CA 1
ATOM 785 C C . GLY A 1 101 ? -3.222 -12.999 -0.089 1.00 87.12 101 GLY A C 1
ATOM 786 O O . GLY A 1 101 ? -2.150 -12.994 0.508 1.00 87.12 101 GLY A O 1
ATOM 787 N N . PHE A 1 102 ? -3.542 -12.041 -0.965 1.00 86.31 102 PHE A N 1
ATOM 788 C CA . PHE A 1 102 ? -2.675 -10.890 -1.276 1.00 86.31 102 PHE A CA 1
ATOM 789 C C . PHE A 1 102 ? -3.401 -9.543 -1.089 1.00 86.31 102 PHE A C 1
ATOM 79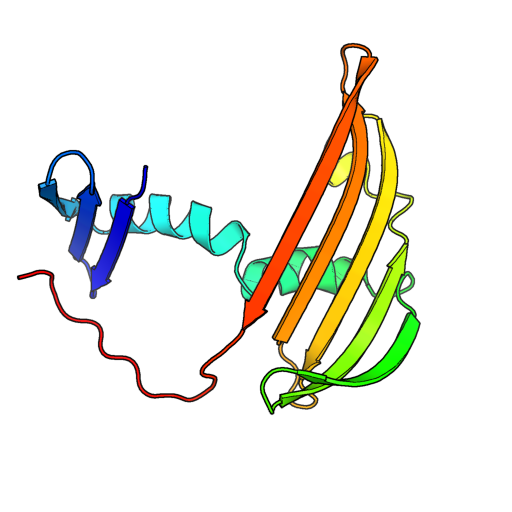1 O O . PHE A 1 102 ? -4.630 -9.496 -1.179 1.00 86.31 102 PHE A O 1
ATOM 798 N N . PRO A 1 103 ? -2.693 -8.425 -0.827 1.00 87.69 103 PRO A N 1
ATOM 799 C CA . PRO A 1 103 ? -3.334 -7.131 -0.625 1.00 87.69 103 PRO A CA 1
ATOM 800 C C . PRO A 1 103 ? -3.779 -6.533 -1.963 1.00 87.69 103 PRO A C 1
ATOM 802 O O . PRO A 1 103 ? -2.988 -6.404 -2.896 1.00 87.69 103 PRO A O 1
ATOM 805 N N . VAL A 1 104 ? -5.046 -6.132 -2.039 1.00 91.44 104 VAL A N 1
ATOM 806 C CA . VAL A 1 104 ? -5.653 -5.527 -3.237 1.00 91.44 104 VAL A CA 1
ATOM 807 C C . VAL A 1 104 ? -5.765 -4.019 -3.100 1.00 91.44 104 VAL A C 1
ATOM 809 O O . VAL A 1 104 ? -5.604 -3.285 -4.069 1.00 91.44 104 VAL A O 1
ATOM 812 N N . LYS A 1 105 ? -6.059 -3.536 -1.896 1.00 91.69 105 LYS A N 1
ATOM 813 C CA . LYS A 1 105 ? -6.207 -2.110 -1.632 1.00 91.69 105 LYS A CA 1
ATOM 814 C C . LYS A 1 105 ? -5.766 -1.795 -0.223 1.00 91.69 105 LYS A C 1
ATOM 816 O O . LYS A 1 105 ? -5.967 -2.594 0.693 1.00 91.69 105 LYS A O 1
ATOM 821 N N . TYR A 1 106 ? -5.208 -0.609 -0.067 1.00 87.50 106 TYR A N 1
ATOM 822 C CA . TYR A 1 106 ? -4.837 -0.065 1.218 1.00 87.50 106 TYR A CA 1
ATOM 823 C C . TYR A 1 106 ? -5.126 1.432 1.275 1.00 87.50 106 TYR A C 1
ATOM 825 O O . TYR A 1 106 ? -4.900 2.153 0.300 1.00 87.50 106 TYR A O 1
ATOM 833 N N . ILE A 1 107 ? -5.620 1.889 2.422 1.00 89.25 107 ILE A N 1
ATOM 834 C CA . ILE A 1 107 ? -5.759 3.305 2.755 1.00 89.25 107 ILE A CA 1
ATOM 835 C C . ILE A 1 107 ? -5.201 3.506 4.160 1.00 89.25 107 ILE A C 1
ATOM 837 O O . ILE A 1 107 ? -5.676 2.889 5.107 1.00 89.25 107 ILE A O 1
ATOM 841 N N . PHE A 1 108 ? -4.242 4.414 4.294 1.00 84.56 108 PHE A N 1
ATOM 842 C CA . PHE A 1 108 ? -3.738 4.938 5.553 1.00 84.56 108 PHE A CA 1
ATOM 843 C C . PHE A 1 108 ? -4.105 6.394 5.702 1.00 84.56 108 PHE A C 1
ATOM 845 O O . PHE A 1 108 ? -3.941 7.166 4.756 1.00 84.56 108 PHE A O 1
ATOM 852 N N . LYS A 1 109 ? -4.451 6.801 6.916 1.00 86.88 109 LYS A N 1
ATOM 853 C CA . LYS A 1 109 ? -4.476 8.209 7.299 1.00 86.88 109 LYS A CA 1
ATOM 854 C C . LYS A 1 109 ? -3.859 8.353 8.676 1.00 86.88 109 LYS A C 1
ATOM 856 O O . LYS A 1 109 ? -4.222 7.608 9.584 1.00 86.88 109 LYS A O 1
ATOM 861 N N . ALA A 1 110 ? -2.980 9.330 8.845 1.00 84.75 110 ALA A N 1
ATOM 862 C CA . ALA A 1 110 ? -2.490 9.727 10.156 1.00 84.75 110 ALA A CA 1
ATOM 863 C C . ALA A 1 110 ? -2.386 11.242 10.277 1.00 84.75 110 ALA A C 1
ATOM 865 O O . ALA A 1 110 ? -2.190 11.954 9.293 1.00 84.75 110 ALA A O 1
ATOM 866 N N . SER A 1 111 ? -2.508 11.725 11.505 1.00 88.19 111 SER A N 1
ATOM 867 C CA . SER A 1 111 ? -2.289 13.115 11.879 1.00 88.19 111 SER A CA 1
ATOM 868 C C . SER A 1 111 ? -1.420 13.181 13.127 1.00 88.19 111 SER A C 1
ATOM 870 O O . SER A 1 111 ? -1.409 12.271 13.963 1.00 88.19 111 SER A O 1
ATOM 872 N N . GLY A 1 112 ? -0.660 14.259 13.257 1.00 87.88 112 GLY A N 1
ATOM 873 C CA . GLY A 1 112 ? 0.239 14.422 14.384 1.00 87.88 112 GLY A CA 1
ATOM 874 C C . GLY A 1 112 ? 0.934 15.766 14.397 1.00 87.88 112 GLY A C 1
ATOM 875 O O . GLY A 1 112 ? 0.595 16.681 13.643 1.00 87.88 112 GLY A O 1
ATOM 876 N N . THR A 1 113 ? 1.907 15.860 15.288 1.00 86.50 113 THR A N 1
ATOM 877 C CA . THR A 1 113 ? 2.738 17.042 15.469 1.00 86.50 113 THR A CA 1
ATOM 878 C C . THR A 1 113 ? 4.204 16.661 15.310 1.00 86.50 113 THR A C 1
ATOM 880 O O . THR A 1 113 ? 4.644 15.638 15.848 1.00 86.50 113 THR A O 1
ATOM 883 N N . ASP A 1 114 ? 4.946 17.472 14.561 1.00 83.06 114 ASP A N 1
ATOM 884 C CA . ASP A 1 114 ? 6.393 17.321 14.429 1.00 83.06 114 ASP A CA 1
ATOM 885 C C . ASP A 1 114 ? 7.131 17.759 15.712 1.00 83.06 114 ASP A C 1
ATOM 887 O O . ASP A 1 114 ? 6.532 18.109 16.734 1.00 83.06 114 ASP A O 1
ATOM 891 N N . THR A 1 115 ? 8.461 17.721 15.681 1.00 81.62 115 THR A N 1
ATOM 892 C CA . THR A 1 115 ? 9.298 18.118 16.822 1.00 81.62 115 THR A CA 1
ATOM 893 C C . THR A 1 115 ? 9.292 19.621 17.107 1.00 81.62 115 THR A C 1
ATOM 895 O O . THR A 1 115 ? 9.693 20.024 18.196 1.00 81.62 115 THR A O 1
ATOM 898 N N . GLU A 1 116 ? 8.853 20.447 16.156 1.00 86.94 116 GLU A N 1
ATOM 899 C CA . GLU A 1 116 ? 8.773 21.908 16.276 1.00 86.94 116 GLU A CA 1
ATOM 900 C C . GLU A 1 116 ? 7.387 22.385 16.742 1.00 86.94 116 GLU A C 1
ATOM 902 O O . GLU A 1 116 ? 7.203 23.565 17.038 1.00 86.94 116 GLU A O 1
ATOM 907 N N . GLY A 1 117 ? 6.418 21.473 16.868 1.00 86.25 117 GLY A N 1
ATOM 908 C CA . GLY A 1 117 ? 5.056 21.794 17.290 1.00 86.25 117 GLY A CA 1
ATOM 909 C C . GLY A 1 117 ? 4.085 22.043 16.133 1.00 86.25 117 GLY A C 1
ATOM 910 O O . GLY A 1 117 ? 2.927 22.386 16.386 1.00 86.25 117 GLY A O 1
ATOM 911 N N . ASN A 1 118 ? 4.503 21.850 14.878 1.00 89.75 118 ASN A N 1
ATOM 912 C CA . ASN A 1 118 ? 3.631 22.037 13.722 1.00 89.75 118 ASN A CA 1
ATOM 913 C C . ASN A 1 118 ? 2.712 20.829 13.539 1.00 89.75 118 ASN A C 1
ATOM 915 O O . ASN A 1 118 ? 3.146 19.678 13.615 1.00 89.75 118 ASN A O 1
ATOM 919 N N . GLN A 1 119 ? 1.433 21.085 13.267 1.00 90.81 119 GLN A N 1
ATOM 920 C CA . GLN A 1 119 ? 0.465 20.034 12.962 1.00 90.81 119 GLN A CA 1
ATOM 921 C C . GLN A 1 119 ? 0.520 19.643 11.485 1.00 90.81 119 GLN A C 1
ATOM 923 O O . GLN A 1 119 ? 0.609 20.500 10.607 1.00 90.81 119 GLN A O 1
ATOM 928 N N . GLY A 1 120 ? 0.396 18.345 11.219 1.00 89.00 120 GLY A N 1
ATOM 929 C CA . GLY A 1 120 ? 0.355 17.800 9.869 1.00 89.00 120 GLY A CA 1
ATOM 930 C C . GLY A 1 120 ? -0.485 16.532 9.778 1.00 89.00 120 GLY A C 1
ATOM 931 O O . GLY A 1 120 ? -0.826 15.903 10.783 1.00 89.00 120 GLY A O 1
ATOM 932 N N . SER A 1 121 ? -0.813 16.156 8.546 1.00 88.75 121 SER A N 1
ATOM 933 C CA . SER A 1 121 ? -1.487 14.899 8.234 1.00 88.75 121 SER A CA 1
ATOM 934 C C . SER A 1 121 ? -0.894 14.257 6.993 1.00 88.75 121 SER A C 1
ATOM 936 O O . SER A 1 121 ? -0.476 14.953 6.068 1.00 88.75 121 SER A O 1
ATOM 938 N N . ILE A 1 122 ? -0.929 12.932 6.957 1.00 84.69 122 ILE A N 1
ATOM 939 C CA . ILE A 1 122 ? -0.490 12.113 5.834 1.00 84.69 122 ILE A CA 1
ATOM 940 C C . ILE A 1 122 ? -1.599 11.144 5.449 1.00 84.69 122 ILE A C 1
ATOM 942 O O . ILE A 1 122 ? -2.302 10.598 6.302 1.00 84.69 122 ILE A O 1
ATOM 946 N N . GLU A 1 123 ? -1.736 10.931 4.149 1.00 87.38 123 GLU A N 1
ATOM 947 C CA . GLU A 1 123 ? -2.606 9.916 3.578 1.00 87.38 123 GLU A CA 1
ATOM 948 C C . GLU A 1 123 ? -1.796 9.110 2.570 1.00 87.38 123 GLU A C 1
ATOM 950 O O . GLU A 1 123 ? -1.169 9.673 1.671 1.00 87.38 123 GLU A O 1
ATOM 955 N N . TRP A 1 124 ? -1.813 7.790 2.731 1.00 81.88 124 TRP A N 1
ATOM 956 C CA . TRP A 1 124 ? -1.239 6.865 1.762 1.00 81.88 124 TRP A CA 1
ATOM 957 C C . TRP A 1 124 ? -2.329 5.958 1.241 1.00 81.88 124 TRP A C 1
ATOM 959 O O . TRP A 1 124 ? -3.166 5.477 1.998 1.00 81.88 124 TRP A O 1
ATOM 969 N N . SER A 1 125 ? -2.314 5.708 -0.059 1.00 87.56 125 SER A N 1
ATOM 970 C CA . SER A 1 125 ? -3.219 4.744 -0.658 1.00 87.56 125 SER A CA 1
ATOM 971 C C . SER A 1 125 ? -2.498 3.929 -1.713 1.00 87.56 125 SER A C 1
ATOM 973 O O . SER A 1 125 ? -1.584 4.417 -2.376 1.00 87.56 125 SER A O 1
ATOM 975 N N . MET A 1 126 ? -2.913 2.676 -1.830 1.00 87.62 126 MET A N 1
ATOM 976 C CA . MET A 1 126 ? -2.450 1.748 -2.846 1.00 87.62 126 MET A CA 1
ATOM 977 C C . MET A 1 126 ? -3.655 0.981 -3.368 1.00 87.62 126 MET A C 1
ATOM 979 O O . MET A 1 126 ? -4.561 0.626 -2.609 1.00 87.62 126 MET A O 1
ATOM 983 N N . GLU A 1 127 ? -3.664 0.736 -4.670 1.00 90.88 127 GLU A N 1
ATOM 984 C CA . GLU A 1 127 ? -4.687 -0.058 -5.324 1.00 90.88 127 GLU A CA 1
ATOM 985 C C . GLU A 1 127 ? -4.035 -0.943 -6.385 1.00 90.88 127 GLU A C 1
ATOM 987 O O . GLU A 1 127 ? -3.362 -0.453 -7.292 1.00 90.88 127 GLU A O 1
ATOM 992 N N . LEU A 1 128 ? -4.238 -2.251 -6.259 1.00 89.50 128 LEU A N 1
ATOM 993 C CA . LEU A 1 128 ? -3.780 -3.251 -7.204 1.00 89.50 128 LEU A CA 1
ATOM 994 C C . LEU A 1 128 ? -4.855 -3.476 -8.269 1.00 89.50 128 LEU A C 1
ATOM 996 O O . LEU A 1 128 ? -6.042 -3.663 -7.976 1.00 89.50 128 LEU A O 1
ATOM 1000 N N . ARG A 1 129 ? -4.413 -3.452 -9.521 1.00 88.69 129 ARG A N 1
ATOM 1001 C CA . ARG A 1 129 ? -5.216 -3.689 -10.722 1.00 88.69 129 ARG A CA 1
ATOM 1002 C C . ARG A 1 129 ? -4.484 -4.680 -11.615 1.00 88.69 129 ARG A C 1
ATOM 1004 O O . ARG A 1 129 ? -3.313 -4.967 -11.382 1.00 88.69 129 ARG A O 1
ATOM 1011 N N . ASP A 1 130 ? -5.193 -5.198 -12.612 1.00 89.19 130 ASP A N 1
ATOM 1012 C CA . ASP A 1 130 ? -4.614 -6.027 -13.674 1.00 89.19 130 ASP A CA 1
ATOM 1013 C C . ASP A 1 130 ? -3.868 -7.273 -13.152 1.00 89.19 130 ASP A C 1
ATOM 1015 O O . ASP A 1 130 ? -2.842 -7.698 -13.683 1.00 89.19 130 ASP A O 1
ATOM 1019 N N . VAL A 1 131 ? -4.415 -7.901 -12.104 1.00 87.75 131 VAL A N 1
ATOM 1020 C CA . VAL A 1 131 ? -3.873 -9.144 -11.539 1.00 87.75 131 VAL A CA 1
ATOM 1021 C C . VAL A 1 131 ? -3.942 -10.265 -12.577 1.00 87.75 131 VAL A C 1
ATOM 1023 O O . VAL A 1 131 ? -4.965 -10.457 -13.242 1.00 87.75 131 VAL A O 1
ATOM 1026 N N . ASN A 1 132 ? -2.840 -11.008 -12.709 1.00 86.81 132 ASN A N 1
ATOM 1027 C CA . ASN A 1 132 ? -2.662 -12.086 -13.688 1.00 86.81 132 ASN A CA 1
ATOM 1028 C C . ASN A 1 132 ? -2.868 -11.652 -15.153 1.00 86.81 132 ASN A C 1
ATOM 1030 O O . ASN A 1 132 ? -3.122 -12.497 -16.012 1.00 86.81 132 ASN A O 1
ATOM 1034 N N . GLN A 1 133 ? -2.758 -10.354 -15.454 1.00 91.50 133 GLN A N 1
ATOM 1035 C CA . GLN A 1 133 ? -2.767 -9.863 -16.829 1.00 91.50 133 GLN A CA 1
ATOM 1036 C C . GLN A 1 133 ? -1.354 -9.899 -17.427 1.00 91.50 133 GLN A C 1
ATOM 1038 O O . GLN A 1 133 ? -0.370 -9.694 -16.711 1.00 91.50 133 GLN A O 1
ATOM 1043 N N . PRO A 1 134 ? -1.223 -10.164 -18.737 1.00 92.50 134 PRO A N 1
ATOM 1044 C CA . PRO A 1 134 ? 0.067 -10.094 -19.405 1.00 92.50 134 PRO A CA 1
ATOM 1045 C C . PRO A 1 134 ? 0.595 -8.654 -19.391 1.00 92.50 134 PRO A C 1
ATOM 1047 O O . PRO A 1 134 ? -0.139 -7.712 -19.685 1.00 92.50 134 PRO A O 1
ATOM 1050 N N . ILE A 1 135 ? 1.886 -8.498 -19.106 1.00 89.38 135 ILE A N 1
ATOM 1051 C CA . ILE A 1 135 ? 2.601 -7.224 -19.226 1.00 89.38 135 ILE A CA 1
ATOM 1052 C C . ILE A 1 135 ? 3.681 -7.351 -20.302 1.00 89.38 135 ILE A C 1
ATOM 1054 O O . ILE A 1 135 ? 4.331 -8.393 -20.403 1.00 89.38 135 ILE A O 1
ATOM 1058 N N . SER A 1 136 ? 3.878 -6.298 -21.098 1.00 89.88 136 SER A N 1
ATOM 1059 C CA . SER A 1 136 ? 5.053 -6.170 -21.968 1.00 89.88 136 SER A CA 1
ATOM 1060 C C . SER A 1 136 ? 6.035 -5.201 -21.324 1.00 89.88 136 SER A C 1
ATOM 1062 O O . SER A 1 136 ? 5.642 -4.111 -20.908 1.00 89.88 136 SER A O 1
ATOM 1064 N N . ILE A 1 137 ? 7.301 -5.603 -21.225 1.00 86.56 137 ILE A N 1
ATOM 1065 C CA . ILE A 1 137 ? 8.393 -4.745 -20.766 1.00 86.56 137 ILE A CA 1
ATOM 1066 C C . ILE A 1 137 ? 9.412 -4.707 -21.897 1.00 86.56 137 ILE A C 1
ATOM 1068 O O . ILE A 1 137 ? 10.096 -5.695 -22.163 1.00 86.56 137 ILE A O 1
ATOM 1072 N N . GLU A 1 138 ? 9.491 -3.568 -22.570 1.00 87.31 138 GLU A N 1
ATOM 1073 C CA . GLU A 1 138 ? 10.350 -3.362 -23.732 1.00 87.31 138 GLU A CA 1
ATOM 1074 C C . GLU A 1 138 ? 11.372 -2.263 -23.432 1.00 87.31 138 GLU A C 1
ATOM 1076 O O . GLU A 1 138 ? 11.073 -1.340 -22.664 1.00 87.31 138 GLU A O 1
ATOM 1081 N N . PRO A 1 139 ? 12.591 -2.344 -23.999 1.00 81.31 139 PRO A N 1
ATOM 1082 C CA . PRO A 1 139 ? 13.524 -1.236 -23.930 1.00 81.31 139 PRO A CA 1
ATOM 1083 C C . PRO A 1 139 ? 12.888 0.025 -24.531 1.00 81.31 139 PRO A C 1
ATOM 1085 O O . PRO A 1 139 ? 12.177 -0.068 -25.534 1.00 81.31 139 PRO A O 1
ATOM 1088 N N . PRO A 1 140 ? 13.149 1.203 -23.951 1.00 78.12 140 PRO A N 1
ATOM 1089 C CA . PRO A 1 140 ? 12.706 2.458 -24.540 1.00 78.12 140 PRO A CA 1
ATOM 1090 C C . PRO A 1 140 ? 13.312 2.640 -25.946 1.00 78.12 140 PRO A C 1
ATOM 1092 O O . PRO A 1 140 ? 14.491 2.340 -26.149 1.00 78.12 140 PRO A O 1
ATOM 1095 N N . MET A 1 141 ? 12.483 3.084 -26.903 1.00 69.25 141 MET A N 1
ATOM 1096 C CA . MET A 1 141 ? 12.874 3.373 -28.297 1.00 69.25 141 MET A CA 1
ATOM 1097 C C . MET A 1 141 ? 13.701 4.651 -28.429 1.00 69.25 141 MET A C 1
ATOM 1099 O O . MET A 1 141 ? 13.445 5.604 -27.657 1.00 69.25 141 MET A O 1
#

Sequence (141 aa):
EGFEAIRIGDKGWIWMKQAGQLMEMPAEYAESLMQTVLMFGPLYSWDTLYTGLPGTSNLVGREVVNGIPCLHYTSNYKGWGVLFGGNIAEAKGDIWIAEEGFPVKYIFKASGTDTEGNQGSIEWSMELRDVNQPISIEPPM

InterPro domains:
  IPR029046 Lipoprotein localisation LolA/LolB/LppX [SSF89392] (56-138)

Organism: NCBI:txid412755